Protein AF-A0AAJ2Y9F0-F1 (afdb_monomer)

Solvent-accessible surface area (backbone atoms only — not comparable to full-atom values): 4399 Å² total; per-residue (Å²): 131,55,73,67,56,53,51,50,52,55,50,50,52,52,36,52,53,32,46,75,74,74,38,64,41,67,59,53,52,50,54,52,52,48,54,50,45,48,70,73,38,59,90,50,93,74,32,56,50,78,46,80,58,91,95,43,75,48,77,50,73,67,70,60,69,83,59,56,61,71,80,107

Organism: Escherichia coli (NCBI:txid562)

Radius of gyration: 15.49 Å; Cα contacts (8 Å, |Δi|>4): 48; chains: 1; bounding box: 40×23×37 Å

Secondary structure (DSSP, 8-state):
--HHHHHHHHHHHHHHHHHHTT--HHHHHHHHHHHHHHHHHTT-SSEEEEEEETTEEEEEEE--HHHHTT--

Foldseek 3Di:
DDPVVVVVVVLVVVCVVCV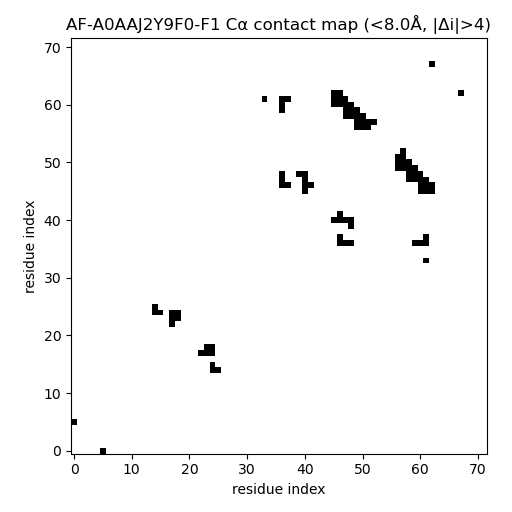VVVHRSVVVVVVVVVVVQCVVQPPDPWRWDWDDDPVDIDIDTDDDPVVVVVVD

Sequence (72 aa):
MSAEEDYIERFSDLMEDAESEGVDGINIMMNYLMAYVEAMTGDEEEQGIIWQLGDKDLVISIEPAEQAARFH

Nearest PDB structures (foldseek):
  3kta-assembly1_B  TM=4.517E-01  e=1.753E+00  Pyrococcus furiosus
  5noc-assembly1_B  TM=4.176E-01  e=2.607E+00  Bacillus subtilis subsp. subtilis str. 168
  4m4w-assembly1_K  TM=2.466E-01  e=1.641E+00  Bacillus subtilis subsp. subtilis str. 168

Mean predicted aligned error: 7.13 Å

pLDDT: mean 83.69, std 11.68, range [45.72, 94.5]

Structure (mmCIF, N/CA/C/O backbone):
data_AF-A0AAJ2Y9F0-F1
#
_entry.id   AF-A0AAJ2Y9F0-F1
#
loop_
_atom_site.group_PDB
_atom_site.id
_atom_site.type_symbol
_atom_site.label_atom_id
_atom_site.label_alt_id
_atom_site.label_comp_id
_atom_site.label_asym_id
_atom_site.label_entity_id
_atom_site.label_seq_id
_atom_site.pdbx_PDB_ins_code
_atom_site.Cartn_x
_atom_site.Cartn_y
_atom_site.Cartn_z
_atom_site.occupancy
_atom_site.B_iso_or_equiv
_atom_site.auth_seq_id
_atom_site.auth_comp_id
_atom_site.auth_asym_id
_atom_site.auth_atom_id
_atom_site.pdbx_PDB_model_num
ATOM 1 N N . MET A 1 1 ? 21.036 -10.022 7.787 1.00 65.56 1 MET A N 1
ATOM 2 C CA . MET A 1 1 ? 19.810 -9.382 7.301 1.00 65.56 1 MET A CA 1
ATOM 3 C C . MET A 1 1 ? 20.192 -8.334 6.286 1.00 65.56 1 MET A C 1
ATOM 5 O O . MET A 1 1 ? 21.137 -7.584 6.535 1.00 65.56 1 MET A O 1
ATOM 9 N N . SER A 1 2 ? 19.546 -8.351 5.127 1.00 88.00 2 SER A N 1
ATOM 10 C CA . SER A 1 2 ? 19.629 -7.263 4.156 1.00 88.00 2 SER A CA 1
ATOM 11 C C . SER A 1 2 ? 18.870 -6.036 4.682 1.00 88.00 2 SER A C 1
ATOM 13 O O . SER A 1 2 ? 18.079 -6.139 5.618 1.00 88.00 2 SER A O 1
ATOM 15 N N . ALA A 1 3 ? 19.112 -4.862 4.092 1.00 88.19 3 ALA A N 1
ATOM 16 C CA . ALA A 1 3 ? 18.330 -3.672 4.428 1.00 88.19 3 ALA A CA 1
ATOM 17 C C . ALA A 1 3 ? 16.842 -3.871 4.091 1.00 88.19 3 ALA A C 1
ATOM 19 O O . ALA A 1 3 ? 15.984 -3.421 4.834 1.00 88.19 3 ALA A O 1
ATOM 20 N N . GLU A 1 4 ? 16.538 -4.574 2.998 1.00 86.50 4 GLU A N 1
ATOM 21 C CA . GLU A 1 4 ? 15.165 -4.876 2.580 1.00 86.50 4 GLU A CA 1
ATOM 22 C C . GLU A 1 4 ? 14.436 -5.759 3.599 1.00 86.50 4 GLU A C 1
ATOM 24 O O . GLU A 1 4 ? 13.296 -5.467 3.938 1.00 86.50 4 GLU A O 1
ATOM 29 N N . GLU A 1 5 ? 15.103 -6.785 4.134 1.00 88.31 5 GLU A N 1
ATOM 30 C CA . GLU A 1 5 ? 14.550 -7.640 5.194 1.00 88.31 5 GLU A CA 1
ATOM 31 C C . GLU A 1 5 ? 14.236 -6.827 6.463 1.00 88.31 5 GLU A C 1
ATOM 33 O O . GLU A 1 5 ? 13.145 -6.956 7.009 1.00 88.31 5 GLU A O 1
ATOM 38 N N . ASP A 1 6 ? 15.137 -5.926 6.876 1.00 92.81 6 ASP A N 1
ATOM 39 C CA . ASP A 1 6 ? 14.921 -5.024 8.023 1.00 92.81 6 ASP A CA 1
ATOM 40 C C . ASP A 1 6 ? 13.742 -4.063 7.794 1.00 92.81 6 ASP A C 1
ATOM 42 O O . ASP A 1 6 ? 12.930 -3.823 8.687 1.00 92.81 6 ASP A O 1
ATOM 46 N N . TYR A 1 7 ? 13.597 -3.528 6.577 1.00 92.38 7 TYR A N 1
ATOM 47 C CA . TYR A 1 7 ? 12.454 -2.682 6.231 1.00 92.38 7 TYR A CA 1
ATOM 48 C C . TYR A 1 7 ? 11.128 -3.450 6.249 1.00 92.38 7 TYR A C 1
ATOM 50 O O . TYR A 1 7 ? 10.126 -2.888 6.687 1.00 92.38 7 TYR A O 1
ATOM 58 N N . ILE A 1 8 ? 11.112 -4.706 5.795 1.00 91.00 8 ILE A N 1
ATOM 59 C CA . ILE A 1 8 ? 9.909 -5.550 5.801 1.00 91.00 8 ILE A CA 1
ATOM 60 C C . ILE A 1 8 ? 9.484 -5.884 7.233 1.00 91.00 8 ILE A C 1
ATOM 62 O O . ILE A 1 8 ? 8.297 -5.788 7.545 1.00 91.00 8 ILE A O 1
ATOM 66 N N . GLU A 1 9 ? 10.429 -6.236 8.107 1.00 93.81 9 GLU A N 1
ATOM 67 C CA . GLU A 1 9 ? 10.140 -6.497 9.524 1.00 93.81 9 GLU A CA 1
ATOM 68 C C . GLU A 1 9 ? 9.552 -5.252 10.192 1.00 93.81 9 GLU A C 1
ATOM 70 O O . GLU A 1 9 ? 8.452 -5.299 10.732 1.00 93.81 9 GLU A O 1
ATOM 75 N N . ARG A 1 10 ? 10.195 -4.094 10.024 1.00 94.50 10 ARG A N 1
ATOM 76 C CA . ARG A 1 10 ? 9.707 -2.829 10.594 1.00 94.50 10 ARG A CA 1
ATOM 77 C C . ARG A 1 10 ? 8.353 -2.394 10.043 1.00 94.50 10 ARG A C 1
ATOM 79 O O . ARG A 1 10 ? 7.579 -1.754 10.749 1.00 94.50 10 ARG A O 1
ATOM 86 N N . PHE A 1 11 ? 8.086 -2.674 8.770 1.00 90.81 11 PHE A N 1
ATOM 87 C CA . PHE A 1 11 ? 6.776 -2.420 8.183 1.00 90.81 11 PHE A CA 1
ATOM 88 C C . PHE A 1 11 ? 5.718 -3.348 8.785 1.00 90.81 11 PHE A C 1
ATOM 90 O O . PHE A 1 11 ? 4.615 -2.898 9.066 1.00 90.81 11 PHE A O 1
ATOM 97 N N . SER A 1 12 ? 6.063 -4.612 9.026 1.00 90.88 12 SER A N 1
ATOM 98 C CA . SER A 1 12 ? 5.165 -5.578 9.664 1.00 90.88 12 SER A CA 1
ATOM 99 C C . SER A 1 12 ? 4.830 -5.161 11.097 1.00 90.88 12 SER A C 1
ATOM 101 O O . SER A 1 12 ? 3.651 -5.106 11.437 1.00 90.88 12 SER A O 1
ATOM 103 N N . ASP A 1 13 ? 5.834 -4.756 11.879 1.00 94.00 13 ASP A N 1
ATOM 104 C CA . ASP A 1 13 ? 5.647 -4.245 13.242 1.00 94.00 13 ASP A CA 1
ATOM 105 C C . ASP A 1 13 ? 4.722 -3.015 13.261 1.00 94.00 13 ASP A C 1
ATOM 107 O O . ASP A 1 13 ? 3.798 -2.930 14.064 1.00 94.00 13 ASP A O 1
ATOM 111 N N . LEU A 1 14 ? 4.907 -2.077 12.322 1.00 92.00 14 LEU A N 1
ATOM 112 C CA . LEU A 1 14 ? 4.045 -0.895 12.204 1.00 92.00 14 LEU A CA 1
ATOM 113 C C . LEU A 1 14 ? 2.579 -1.266 11.919 1.00 92.00 14 LEU A C 1
ATOM 115 O O . LEU A 1 14 ? 1.667 -0.595 12.404 1.00 92.00 14 LEU A O 1
ATOM 119 N N . MET A 1 15 ? 2.342 -2.297 11.106 1.00 91.38 15 MET A N 1
ATOM 120 C CA . MET A 1 15 ? 0.984 -2.761 10.811 1.00 91.38 15 MET A CA 1
ATOM 121 C C . MET A 1 15 ? 0.343 -3.437 12.027 1.00 91.38 15 MET A C 1
ATOM 123 O O . MET A 1 15 ? -0.845 -3.231 12.264 1.00 91.38 15 MET A O 1
ATOM 127 N N . GLU A 1 16 ? 1.121 -4.194 12.805 1.00 91.56 16 GLU A N 1
ATOM 128 C CA . GLU A 1 16 ? 0.672 -4.798 14.066 1.00 91.56 16 GLU A CA 1
ATOM 129 C C . GLU A 1 16 ? 0.322 -3.722 15.108 1.00 91.56 16 GLU A C 1
ATOM 131 O O . GLU A 1 16 ? -0.740 -3.779 15.735 1.00 91.56 16 GLU A O 1
ATOM 136 N N . ASP A 1 17 ? 1.156 -2.686 15.231 1.00 93.62 17 ASP A N 1
ATOM 137 C CA . ASP A 1 17 ? 0.890 -1.536 16.098 1.00 93.62 17 ASP A CA 1
ATOM 138 C C . ASP A 1 17 ? -0.410 -0.825 15.689 1.00 93.62 17 ASP A C 1
ATOM 140 O O . ASP A 1 17 ? -1.263 -0.550 16.538 1.00 93.62 17 ASP A O 1
ATOM 144 N N . ALA A 1 18 ? -0.610 -0.584 14.389 1.00 90.12 18 ALA A N 1
ATOM 145 C CA . ALA A 1 18 ? -1.828 0.033 13.865 1.00 90.12 18 ALA A CA 1
ATOM 146 C C . ALA A 1 18 ? -3.081 -0.799 14.190 1.00 90.12 18 ALA A C 1
ATOM 148 O O . ALA A 1 18 ? -4.091 -0.251 14.641 1.00 90.12 18 ALA A O 1
ATOM 149 N N . GLU A 1 19 ? -3.011 -2.123 14.035 1.00 91.56 19 GLU A N 1
ATOM 150 C CA . GLU A 1 19 ? -4.113 -3.022 14.385 1.00 91.56 19 GLU A CA 1
ATOM 151 C C . GLU A 1 19 ? -4.442 -2.948 15.884 1.00 91.56 19 GLU A C 1
ATOM 153 O O . GLU A 1 19 ? -5.618 -2.899 16.263 1.00 91.56 19 GLU A O 1
ATOM 158 N N . SER A 1 20 ? -3.421 -2.838 16.742 1.00 92.31 20 SER A N 1
ATOM 159 C CA . SER A 1 20 ? -3.598 -2.678 18.192 1.00 92.31 20 SER A CA 1
ATOM 160 C C . SER A 1 20 ? -4.330 -1.380 18.576 1.00 92.31 20 SER A C 1
ATOM 162 O O . SER A 1 20 ? -5.056 -1.342 19.574 1.00 92.31 20 SER A O 1
ATOM 164 N N . GLU A 1 21 ? -4.205 -0.334 17.754 1.00 93.88 21 GLU A N 1
ATOM 165 C CA . GLU A 1 21 ? -4.905 0.949 17.896 1.00 93.88 21 GLU A CA 1
ATOM 166 C C . GLU A 1 21 ? -6.306 0.948 17.249 1.00 93.88 21 GLU A C 1
ATOM 168 O O . GLU A 1 21 ? -7.026 1.949 17.302 1.00 93.88 21 GLU A O 1
ATOM 173 N N . GLY A 1 22 ? -6.732 -0.182 16.670 1.00 91.50 22 GLY A N 1
ATOM 174 C CA . GLY A 1 22 ? -8.011 -0.326 15.972 1.00 91.50 22 GLY A CA 1
ATOM 175 C C . GLY A 1 22 ? -8.001 0.228 14.546 1.00 91.50 22 GLY A C 1
ATOM 176 O O . GLY A 1 22 ? -9.063 0.500 13.981 1.00 91.50 22 GLY A O 1
ATOM 177 N N . VAL A 1 23 ? -6.815 0.417 13.968 1.00 92.62 23 VAL A N 1
ATOM 178 C CA . VAL A 1 23 ? -6.617 0.871 12.595 1.00 92.62 23 VAL A CA 1
ATOM 179 C C . VAL A 1 23 ? -6.347 -0.336 11.699 1.00 92.62 23 VAL A C 1
ATOM 181 O O . VAL A 1 23 ? -5.416 -1.100 11.921 1.00 92.62 23 VAL A O 1
ATOM 184 N N . ASP A 1 24 ? -7.138 -0.497 10.638 1.00 91.00 24 ASP A N 1
ATOM 185 C CA . ASP A 1 24 ? -6.906 -1.541 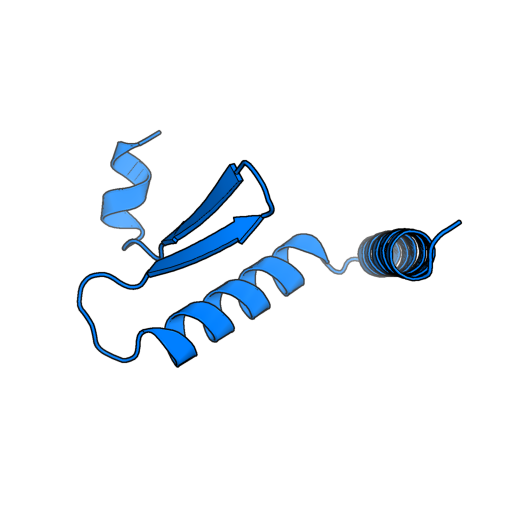9.635 1.00 91.00 24 ASP A CA 1
ATOM 186 C C . ASP A 1 24 ? -5.754 -1.128 8.700 1.00 91.00 24 ASP A C 1
ATOM 188 O O . ASP A 1 24 ? -5.950 -0.435 7.694 1.00 91.00 24 ASP A O 1
ATOM 192 N N . GLY A 1 25 ? -4.533 -1.528 9.065 1.00 87.12 25 GLY A N 1
ATOM 193 C CA . GLY A 1 25 ? -3.320 -1.225 8.307 1.00 87.12 25 GLY A CA 1
ATOM 194 C C . GLY A 1 25 ? -3.365 -1.761 6.874 1.00 87.12 25 GLY A C 1
ATOM 195 O O . GLY A 1 25 ? -2.943 -1.073 5.941 1.00 87.12 25 GLY A O 1
ATOM 196 N N . ILE A 1 26 ? -3.955 -2.942 6.662 1.00 87.19 26 ILE A N 1
ATOM 197 C CA . ILE A 1 26 ? -4.106 -3.528 5.325 1.00 87.19 26 ILE A CA 1
ATOM 198 C C . ILE A 1 26 ? -5.016 -2.656 4.468 1.00 87.19 26 ILE A C 1
ATOM 200 O O . ILE A 1 26 ? -4.653 -2.326 3.339 1.00 87.19 26 ILE A O 1
ATOM 204 N N . ASN A 1 27 ? -6.156 -2.218 5.000 1.00 87.81 27 ASN A N 1
ATOM 205 C CA . ASN A 1 27 ? -7.044 -1.313 4.281 1.00 87.81 27 ASN A CA 1
ATOM 206 C C . ASN A 1 27 ? -6.342 0.010 3.930 1.00 87.81 27 ASN A C 1
ATOM 208 O O . ASN A 1 27 ? -6.485 0.502 2.812 1.00 87.81 27 ASN A O 1
ATOM 212 N N . ILE A 1 28 ? -5.531 0.580 4.828 1.00 89.44 28 ILE A N 1
ATOM 213 C CA . ILE A 1 28 ? -4.734 1.782 4.519 1.00 89.44 28 ILE A CA 1
ATOM 214 C C . ILE A 1 28 ? -3.771 1.523 3.356 1.00 89.44 28 ILE A C 1
ATOM 216 O O . ILE A 1 28 ? -3.728 2.310 2.409 1.00 89.44 28 ILE A O 1
ATOM 220 N N . MET A 1 29 ? -3.025 0.420 3.401 1.00 89.94 29 MET A N 1
ATOM 221 C CA . MET A 1 29 ? -2.077 0.055 2.347 1.00 89.94 29 MET A CA 1
ATOM 222 C C . MET A 1 29 ? -2.774 -0.160 1.003 1.00 89.94 29 MET A C 1
ATOM 224 O O . MET A 1 29 ? -2.292 0.334 -0.014 1.00 89.94 29 MET A O 1
ATOM 228 N N . MET A 1 30 ? -3.916 -0.848 0.987 1.00 89.56 30 MET A N 1
ATOM 229 C CA . MET A 1 30 ? -4.671 -1.083 -0.244 1.00 89.56 30 MET A CA 1
ATOM 230 C C . MET A 1 30 ? -5.246 0.219 -0.813 1.00 89.56 30 MET A C 1
ATOM 232 O O . MET A 1 30 ? -5.170 0.429 -2.020 1.00 89.56 30 MET A O 1
ATOM 236 N N . ASN A 1 31 ? -5.733 1.134 0.034 1.00 89.75 31 ASN A N 1
ATOM 237 C CA . ASN A 1 31 ? -6.176 2.462 -0.408 1.00 89.75 31 ASN A CA 1
ATOM 238 C C . ASN A 1 31 ? -5.021 3.295 -0.986 1.00 89.75 31 ASN A C 1
ATOM 240 O O . ASN A 1 31 ? -5.195 3.976 -1.995 1.00 89.75 31 ASN A O 1
ATOM 244 N N . TYR A 1 32 ? -3.833 3.226 -0.379 1.00 90.50 32 TYR A N 1
ATOM 245 C CA . TYR A 1 32 ? -2.639 3.877 -0.918 1.00 90.50 32 TYR A CA 1
ATOM 246 C C . TYR A 1 32 ? -2.237 3.291 -2.278 1.00 90.50 32 TYR A C 1
ATOM 248 O O . TYR A 1 32 ? -1.963 4.039 -3.216 1.00 90.50 32 TYR A O 1
ATOM 256 N N . LEU A 1 33 ? -2.237 1.960 -2.399 1.00 89.69 33 LEU A N 1
ATOM 257 C CA . LEU A 1 33 ? -1.908 1.266 -3.641 1.00 89.69 33 LEU A CA 1
ATOM 258 C C . LEU A 1 33 ? -2.907 1.598 -4.757 1.00 89.69 33 LEU A C 1
ATOM 260 O O . LEU A 1 33 ? -2.490 1.849 -5.883 1.00 89.69 33 LEU A O 1
ATOM 264 N N . MET A 1 34 ? -4.202 1.657 -4.436 1.00 87.88 34 MET A N 1
ATOM 265 C CA . MET A 1 34 ? -5.256 2.072 -5.362 1.00 87.88 34 MET A CA 1
ATOM 266 C C . MET A 1 34 ? -5.002 3.489 -5.884 1.00 87.88 34 MET A C 1
ATOM 268 O O . MET A 1 34 ? -4.900 3.675 -7.091 1.00 87.88 34 MET A O 1
ATOM 272 N N . ALA A 1 35 ? -4.790 4.462 -4.991 1.00 89.25 35 ALA A N 1
ATOM 273 C CA . ALA A 1 35 ? -4.501 5.843 -5.385 1.00 89.25 35 ALA A CA 1
ATOM 274 C C . ALA A 1 35 ? -3.227 5.960 -6.242 1.00 89.25 35 ALA A C 1
ATOM 276 O O . ALA A 1 35 ? 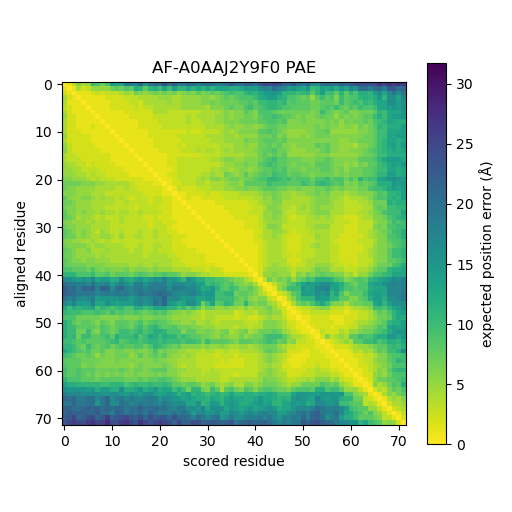-3.148 6.795 -7.143 1.00 89.25 35 ALA A O 1
ATOM 277 N N . TYR A 1 36 ? -2.217 5.124 -5.975 1.00 89.69 36 TYR A N 1
ATOM 278 C CA . TYR A 1 36 ? -1.015 5.049 -6.802 1.00 89.69 36 TYR A CA 1
ATOM 279 C C . TYR A 1 36 ? -1.315 4.525 -8.212 1.00 89.69 36 TYR A C 1
ATOM 281 O O . TYR A 1 36 ? -0.844 5.114 -9.184 1.00 89.69 36 TYR A O 1
ATOM 289 N N . VAL A 1 37 ? -2.102 3.451 -8.334 1.00 87.88 37 VAL A N 1
ATOM 290 C CA . VAL A 1 37 ? -2.505 2.906 -9.639 1.00 87.88 37 VAL A CA 1
ATOM 291 C C . VAL A 1 37 ? -3.322 3.938 -10.415 1.00 87.88 37 VAL A C 1
ATOM 293 O O . VAL A 1 37 ? -2.939 4.249 -11.537 1.00 87.88 37 VAL A O 1
ATOM 296 N N . GLU A 1 38 ? -4.336 4.555 -9.798 1.00 87.31 38 GLU A N 1
ATOM 297 C CA . GLU A 1 38 ? -5.146 5.622 -10.415 1.00 87.31 38 GLU A CA 1
ATOM 298 C C . GLU A 1 38 ? -4.273 6.776 -10.935 1.00 87.31 38 GLU A C 1
ATOM 300 O O . GLU A 1 38 ? -4.465 7.269 -12.048 1.00 87.31 38 GLU A O 1
ATOM 305 N N . ALA A 1 39 ? -3.267 7.192 -10.157 1.00 87.25 39 ALA A N 1
ATOM 306 C CA . ALA A 1 39 ? -2.348 8.254 -10.558 1.00 87.25 39 ALA A CA 1
ATOM 307 C C . ALA A 1 39 ? -1.443 7.861 -11.739 1.00 87.25 39 ALA A C 1
ATOM 309 O O . ALA A 1 39 ? -1.055 8.729 -12.522 1.00 87.25 39 ALA A O 1
ATOM 310 N N . MET A 1 40 ? -1.088 6.579 -11.859 1.00 84.31 40 MET A N 1
ATOM 311 C CA . MET A 1 40 ? -0.229 6.068 -12.932 1.00 84.31 40 MET A CA 1
ATOM 312 C C . MET A 1 40 ? -1.001 5.804 -14.229 1.00 84.31 40 MET A C 1
ATOM 314 O O . MET A 1 40 ? -0.421 5.943 -15.304 1.00 84.31 40 MET A O 1
ATOM 318 N N . THR A 1 41 ? -2.280 5.440 -14.137 1.00 83.19 41 THR A N 1
ATOM 319 C CA . THR A 1 41 ? -3.117 5.058 -15.286 1.00 83.19 41 THR A CA 1
ATOM 320 C C . THR A 1 41 ? -3.999 6.200 -15.796 1.00 83.19 41 THR A C 1
ATOM 322 O O . THR A 1 41 ? -4.463 6.156 -16.930 1.00 83.19 41 THR A O 1
ATOM 325 N N . GLY A 1 42 ? -4.230 7.251 -15.001 1.00 73.88 42 GLY A N 1
ATOM 326 C CA . GLY A 1 42 ? -5.053 8.394 -15.410 1.00 73.88 42 GLY A CA 1
ATOM 327 C C . GLY A 1 42 ? -6.501 7.999 -15.741 1.00 73.88 42 GLY A C 1
ATOM 328 O O . GLY A 1 42 ? -7.078 7.150 -15.070 1.00 73.88 42 GLY A O 1
ATOM 329 N N . ASP A 1 43 ? -7.081 8.603 -16.785 1.00 68.44 43 ASP A N 1
ATOM 330 C CA . ASP A 1 43 ? -8.464 8.353 -17.248 1.00 68.44 43 ASP A CA 1
ATOM 331 C C . ASP A 1 43 ? -8.591 7.144 -18.211 1.00 68.44 43 ASP A C 1
ATOM 333 O O . ASP A 1 43 ? -9.582 7.027 -18.936 1.00 68.44 43 ASP A O 1
ATOM 337 N N . GLU A 1 44 ? -7.588 6.265 -18.298 1.00 67.31 44 GLU A N 1
ATOM 338 C CA . GLU A 1 44 ? -7.668 5.079 -19.163 1.00 67.31 44 GLU A CA 1
ATOM 339 C C . GLU A 1 44 ? -8.740 4.088 -18.658 1.00 67.31 44 GLU A C 1
ATOM 341 O O . GLU A 1 44 ? -8.869 3.863 -17.457 1.00 67.31 44 GLU A O 1
ATOM 346 N N . GLU A 1 45 ? -9.527 3.499 -19.574 1.00 59.09 45 GLU A N 1
ATOM 347 C CA . GLU A 1 45 ? -10.635 2.575 -19.242 1.00 59.09 45 GLU A CA 1
ATOM 348 C C . GLU A 1 45 ? -10.163 1.277 -18.560 1.00 59.09 45 GLU A C 1
ATOM 350 O O . GLU A 1 45 ? -10.939 0.653 -17.839 1.00 59.09 45 GLU A O 1
ATOM 355 N N . GLU A 1 46 ? -8.902 0.886 -18.757 1.00 63.47 46 GLU A N 1
ATOM 356 C CA . GLU A 1 46 ? -8.266 -0.269 -18.117 1.00 63.47 46 GLU A CA 1
ATOM 357 C C . GLU A 1 46 ? -7.144 0.224 -17.193 1.00 63.47 46 GLU A C 1
ATOM 359 O O . GLU A 1 46 ? -5.993 0.391 -17.599 1.00 63.47 46 GLU A O 1
ATOM 364 N N . GLN A 1 47 ? -7.482 0.490 -15.931 1.00 72.75 47 GLN A N 1
ATOM 365 C CA . GLN A 1 47 ? -6.526 0.990 -14.948 1.00 72.75 47 GLN A CA 1
ATOM 366 C C . GLN A 1 47 ? -5.746 -0.172 -14.328 1.00 72.75 47 GLN A C 1
ATOM 368 O O . GLN A 1 47 ? -6.197 -0.801 -13.370 1.00 72.75 47 GLN A O 1
ATOM 373 N N . GLY A 1 48 ? -4.557 -0.469 -14.853 1.00 80.50 48 GLY A N 1
ATOM 374 C CA . GLY A 1 48 ? -3.669 -1.450 -14.240 1.00 80.50 48 GLY A CA 1
ATOM 375 C C . GLY A 1 48 ? -2.183 -1.162 -14.407 1.00 80.50 48 GLY A C 1
ATOM 376 O O . GLY A 1 48 ? -1.746 -0.504 -15.347 1.00 80.50 48 GLY A O 1
ATOM 377 N N . ILE A 1 49 ? -1.390 -1.698 -13.482 1.00 86.31 49 ILE A N 1
ATOM 378 C CA . ILE A 1 49 ? 0.071 -1.690 -13.544 1.00 86.31 49 ILE A CA 1
ATOM 379 C C . ILE A 1 49 ? 0.607 -3.119 -13.502 1.00 86.31 49 ILE A C 1
ATOM 381 O O . ILE A 1 49 ? 0.075 -3.991 -12.809 1.00 86.31 49 ILE A O 1
ATOM 385 N N . ILE A 1 50 ? 1.697 -3.346 -14.233 1.00 88.94 50 ILE A N 1
ATOM 386 C CA . ILE A 1 50 ? 2.464 -4.590 -14.190 1.00 88.94 50 ILE A CA 1
ATOM 387 C C . ILE A 1 50 ? 3.831 -4.269 -13.600 1.00 88.94 50 ILE A C 1
ATOM 389 O O . ILE A 1 50 ? 4.581 -3.463 -14.152 1.00 88.94 50 ILE A O 1
ATOM 393 N N . TRP A 1 51 ? 4.159 -4.912 -12.484 1.00 88.12 51 TRP A N 1
ATOM 394 C CA . TRP A 1 51 ? 5.457 -4.799 -11.835 1.00 88.12 51 TRP A CA 1
ATOM 395 C C . TRP A 1 51 ? 6.236 -6.106 -11.973 1.00 88.12 51 TRP A C 1
ATOM 397 O O . TRP A 1 51 ? 5.776 -7.161 -11.542 1.00 88.12 51 TRP A O 1
ATOM 407 N N . GLN A 1 52 ? 7.446 -6.034 -12.527 1.00 89.06 52 GLN A N 1
ATOM 408 C CA . GLN A 1 52 ? 8.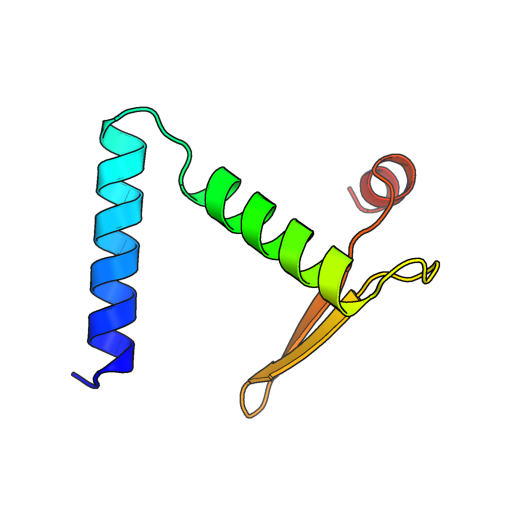316 -7.201 -12.696 1.00 89.06 52 GLN A CA 1
ATOM 409 C C . GLN A 1 52 ? 9.170 -7.426 -11.443 1.00 89.06 52 GLN A C 1
ATOM 411 O O . GLN A 1 52 ? 9.989 -6.588 -11.066 1.00 89.06 52 GLN A O 1
ATOM 416 N N . LEU A 1 53 ? 8.980 -8.571 -10.795 1.00 87.25 53 LEU A N 1
ATOM 417 C CA . LEU A 1 53 ? 9.703 -9.024 -9.609 1.00 87.25 53 LEU A CA 1
ATOM 418 C C . LEU A 1 53 ? 10.559 -10.240 -9.973 1.00 87.25 53 LEU A C 1
ATOM 420 O O . LEU A 1 53 ? 10.219 -11.380 -9.659 1.00 87.25 53 LEU A O 1
ATOM 424 N N . GLY A 1 54 ? 11.681 -9.992 -10.651 1.00 87.06 54 GLY A N 1
ATOM 425 C CA . GLY A 1 54 ? 12.621 -11.040 -11.049 1.00 87.06 54 GLY A CA 1
ATOM 426 C C . GLY A 1 54 ? 12.008 -12.016 -12.054 1.00 87.06 54 GLY A C 1
ATOM 427 O O . GLY A 1 54 ? 11.942 -11.713 -13.241 1.00 87.06 54 GLY A O 1
ATOM 428 N N . ASP A 1 55 ? 11.596 -13.193 -11.580 1.00 91.94 55 ASP A N 1
ATOM 429 C CA . ASP A 1 55 ? 10.965 -14.254 -12.373 1.00 91.94 55 ASP A CA 1
ATOM 430 C C . ASP A 1 55 ? 9.426 -14.232 -12.329 1.00 91.94 55 ASP A C 1
ATOM 432 O O . ASP A 1 55 ? 8.783 -15.132 -12.874 1.00 91.94 55 ASP A O 1
ATOM 436 N N . LYS A 1 56 ? 8.827 -13.227 -11.679 1.00 91.44 56 LYS A N 1
ATOM 437 C CA . LYS A 1 56 ? 7.375 -13.098 -11.502 1.00 91.44 56 LYS A CA 1
ATOM 438 C C . LYS A 1 56 ? 6.877 -11.733 -11.945 1.00 91.44 56 LYS A C 1
ATOM 440 O O . LYS A 1 56 ? 7.541 -10.728 -11.715 1.00 91.44 56 LYS A O 1
ATOM 445 N N . ASP A 1 57 ? 5.658 -11.704 -12.466 1.00 91.62 57 ASP A N 1
ATOM 446 C CA . ASP A 1 57 ? 4.923 -10.470 -12.726 1.00 91.62 57 ASP A CA 1
ATOM 447 C C . ASP A 1 57 ? 3.835 -10.292 -11.662 1.00 91.62 57 ASP A C 1
ATOM 449 O O . ASP A 1 57 ? 3.033 -11.195 -11.411 1.00 91.62 57 ASP A O 1
ATOM 453 N N . LEU A 1 58 ? 3.813 -9.121 -11.029 1.00 88.81 58 LEU A N 1
ATOM 454 C CA . LEU A 1 58 ? 2.721 -8.668 -10.179 1.00 88.81 58 LEU A CA 1
ATOM 455 C C . LEU A 1 58 ? 1.807 -7.777 -11.019 1.00 88.81 58 LEU A C 1
ATOM 457 O O . LEU A 1 58 ? 2.225 -6.719 -11.484 1.00 88.81 58 LEU A O 1
ATOM 461 N N . VAL A 1 59 ? 0.563 -8.210 -11.201 1.00 89.00 59 VAL A N 1
ATOM 462 C CA . VAL A 1 59 ? -0.459 -7.460 -11.937 1.00 89.00 59 VAL A CA 1
ATOM 463 C C . VAL A 1 59 ? -1.458 -6.894 -10.939 1.00 89.00 59 VAL A C 1
ATOM 465 O O . VAL A 1 59 ? -2.045 -7.646 -10.162 1.00 89.00 59 VAL A O 1
ATOM 468 N N . ILE A 1 60 ? -1.647 -5.577 -10.963 1.00 88.69 60 ILE A N 1
ATOM 469 C CA . ILE A 1 60 ? -2.627 -4.866 -10.137 1.00 88.69 60 ILE A CA 1
ATOM 470 C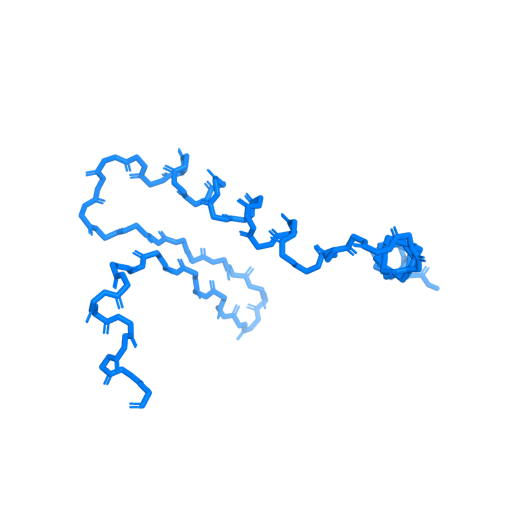 C . ILE A 1 60 ? -3.556 -4.124 -11.090 1.00 88.69 60 ILE A C 1
ATOM 472 O O . ILE A 1 60 ? -3.083 -3.303 -11.869 1.00 88.69 60 ILE A O 1
A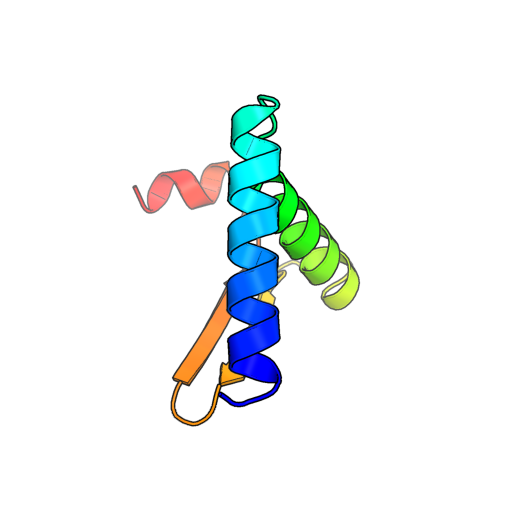TOM 476 N N . SER A 1 61 ? -4.852 -4.418 -11.033 1.00 87.19 61 SER A N 1
ATOM 477 C CA . SER A 1 61 ? -5.895 -3.753 -11.823 1.00 87.19 61 SER A CA 1
ATOM 478 C C . SER A 1 61 ? -7.001 -3.233 -10.910 1.00 87.19 61 SER A C 1
ATOM 480 O O . SER A 1 61 ? -7.312 -3.845 -9.885 1.00 87.19 61 SER A O 1
ATOM 482 N N . ILE A 1 62 ? -7.571 -2.087 -11.276 1.00 84.44 62 ILE A N 1
ATOM 483 C CA . ILE A 1 62 ? -8.754 -1.510 -10.648 1.00 84.44 62 ILE A CA 1
ATOM 484 C C . ILE A 1 62 ? -9.934 -1.799 -11.565 1.00 84.44 62 ILE A C 1
ATOM 486 O O . ILE A 1 62 ? -10.020 -1.288 -12.676 1.00 84.44 62 ILE A O 1
ATOM 490 N N . GLU A 1 63 ? -10.854 -2.617 -11.069 1.00 82.88 63 GLU A N 1
ATOM 491 C CA . GLU A 1 63 ? -12.069 -2.995 -11.781 1.00 82.88 63 GLU A CA 1
ATOM 492 C C . GLU A 1 63 ? -13.294 -2.378 -11.099 1.00 82.88 63 GLU A C 1
ATOM 494 O O . GLU A 1 63 ? -13.348 -2.312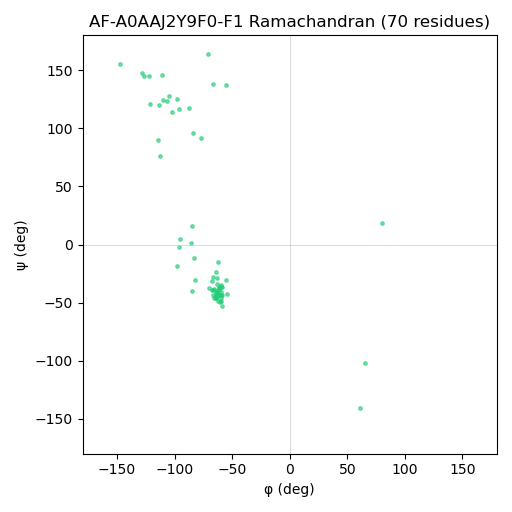 -9.863 1.00 82.88 63 GLU A O 1
ATOM 499 N N . PRO A 1 64 ? -14.337 -1.988 -11.855 1.00 78.56 64 PRO A N 1
ATOM 500 C CA . PRO A 1 64 ? -15.603 -1.591 -11.261 1.00 78.56 64 PRO A CA 1
ATOM 501 C C . PRO A 1 64 ? -16.150 -2.700 -10.352 1.00 78.56 64 PRO A C 1
ATOM 503 O O . PRO A 1 64 ? -16.175 -3.873 -10.730 1.00 78.56 64 PRO A O 1
ATOM 506 N N . ALA A 1 65 ? -16.662 -2.334 -9.174 1.00 75.00 65 ALA A N 1
ATOM 507 C CA . ALA A 1 65 ? -17.158 -3.297 -8.182 1.00 75.00 65 ALA A CA 1
ATOM 508 C C . ALA A 1 65 ? -18.235 -4.255 -8.742 1.00 75.00 65 ALA A C 1
ATOM 510 O O . ALA A 1 65 ? -18.321 -5.416 -8.342 1.00 75.00 65 ALA A O 1
ATOM 511 N N . GLU A 1 66 ? -19.026 -3.790 -9.715 1.00 68.94 66 GLU A N 1
ATOM 512 C CA . GLU A 1 66 ? -20.035 -4.591 -10.418 1.00 68.94 66 GLU A CA 1
ATOM 513 C C . GLU A 1 66 ? -19.431 -5.709 -11.289 1.00 68.94 66 GLU A C 1
ATOM 515 O O . GLU A 1 66 ? -20.067 -6.746 -11.495 1.00 68.94 66 GLU A O 1
ATOM 520 N N . GLN A 1 67 ? -18.207 -5.520 -11.791 1.00 60.50 67 GLN A N 1
ATOM 521 C CA . GLN A 1 67 ? -17.470 -6.522 -12.563 1.00 60.50 67 GLN A CA 1
ATOM 522 C C . GLN A 1 67 ? -16.710 -7.489 -11.649 1.00 60.50 67 GLN A C 1
ATOM 524 O O . GLN A 1 67 ? -16.750 -8.696 -11.886 1.00 60.50 67 GLN A O 1
ATOM 529 N N . ALA A 1 68 ? -16.109 -6.998 -10.561 1.00 60.19 68 ALA A N 1
ATOM 530 C CA . ALA A 1 68 ? -15.375 -7.825 -9.597 1.00 60.19 68 ALA A CA 1
ATOM 531 C C . ALA A 1 68 ? -16.253 -8.911 -8.940 1.00 60.19 68 ALA A C 1
ATOM 533 O O . ALA A 1 68 ? -15.817 -10.046 -8.756 1.00 60.19 68 ALA A O 1
ATOM 534 N N . ALA A 1 69 ? -17.527 -8.607 -8.669 1.00 59.22 69 ALA A N 1
ATOM 535 C CA . ALA A 1 69 ? -18.489 -9.563 -8.111 1.00 59.22 69 ALA A CA 1
ATOM 536 C C . ALA A 1 69 ? -18.770 -10.783 -9.015 1.00 59.22 69 ALA A C 1
ATOM 538 O O . ALA A 1 69 ? -19.335 -11.766 -8.545 1.00 59.22 69 ALA A O 1
ATOM 539 N N . ARG A 1 70 ? -18.389 -10.745 -10.301 1.00 52.09 70 ARG A N 1
ATOM 540 C CA . ARG A 1 70 ? -18.535 -11.881 -11.231 1.00 52.09 70 ARG A CA 1
ATOM 541 C C . ARG A 1 70 ? -17.406 -12.907 -11.135 1.00 52.09 70 ARG A C 1
ATOM 543 O O . ARG A 1 70 ? -17.533 -13.978 -11.724 1.00 52.09 70 ARG A O 1
ATOM 550 N N . PHE A 1 71 ? -16.323 -12.584 -10.431 1.00 51.47 71 PHE A N 1
ATOM 551 C CA . PHE A 1 71 ? -15.187 -13.481 -10.207 1.00 51.47 71 PHE A CA 1
ATOM 552 C C . PHE A 1 71 ? -15.262 -14.237 -8.867 1.00 51.47 71 PHE A C 1
ATOM 554 O O .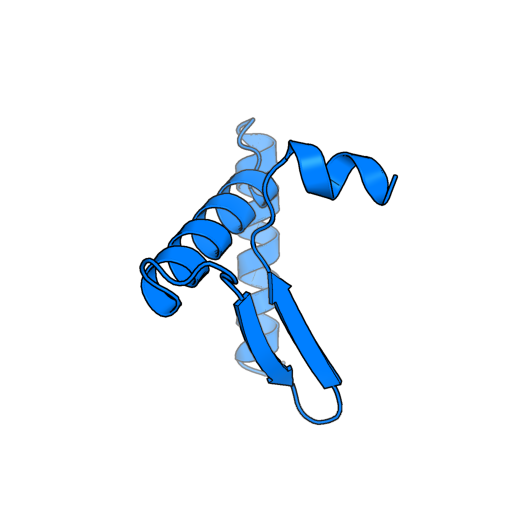 PHE A 1 71 ? -14.383 -15.054 -8.592 1.00 51.47 71 PHE A O 1
ATOM 561 N N . HIS A 1 72 ? -16.299 -13.979 -8.061 1.00 45.72 72 HIS A N 1
ATOM 562 C CA . HIS A 1 72 ? -16.600 -14.672 -6.805 1.00 45.72 72 HIS A CA 1
ATOM 563 C C . HIS A 1 72 ? -17.645 -15.780 -6.970 1.00 45.72 72 HIS A C 1
ATOM 565 O O . HIS A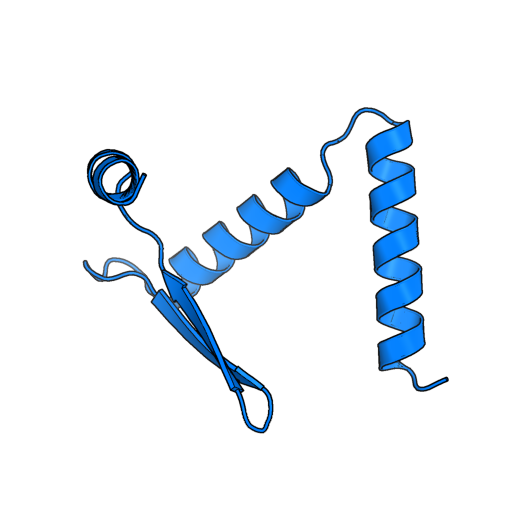 1 72 ? -18.585 -15.609 -7.780 1.00 45.72 72 HIS A O 1
#